Protein AF-A0AAV6B116-F1 (afdb_monomer_lite)

pLDDT: mean 94.55, std 3.62, range [82.5, 98.25]

Structure (mmCIF, N/CA/C/O backbone):
data_AF-A0AAV6B116-F1
#
_entry.id   AF-A0AAV6B116-F1
#
loop_
_atom_site.group_PDB
_atom_site.id
_atom_site.type_symbol
_atom_site.label_atom_id
_atom_site.label_alt_id
_atom_site.label_comp_id
_atom_site.label_asym_id
_atom_site.label_entity_id
_atom_site.label_seq_id
_atom_site.pdbx_PDB_ins_code
_atom_site.Cartn_x
_atom_site.Cartn_y
_atom_site.Cartn_z
_atom_site.occupancy
_atom_site.B_iso_or_equiv
_atom_site.auth_seq_id
_atom_site.auth_comp_id
_atom_site.auth_asym_id
_atom_site.auth_atom_id
_atom_site.pdbx_PDB_model_num
ATOM 1 N N . ILE A 1 1 ? 4.256 -8.480 2.439 1.00 85.44 1 ILE A N 1
ATOM 2 C CA . ILE A 1 1 ? 4.294 -7.004 2.560 1.00 85.44 1 ILE A CA 1
ATOM 3 C C . ILE A 1 1 ? 5.005 -6.660 3.863 1.00 85.44 1 ILE A C 1
ATOM 5 O O . ILE A 1 1 ? 4.806 -7.384 4.832 1.00 85.44 1 ILE A O 1
ATOM 9 N N . GLY A 1 2 ? 5.866 -5.646 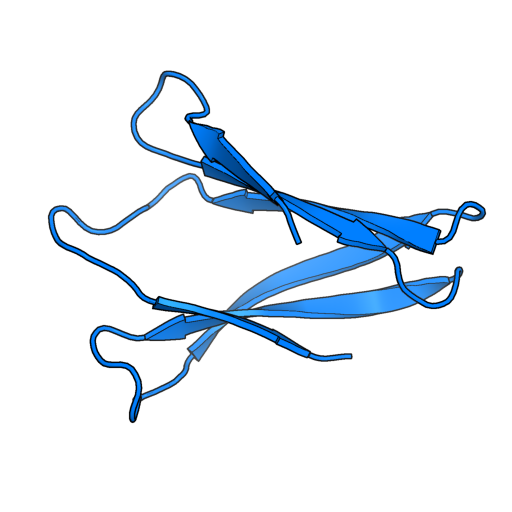3.870 1.00 94.00 2 GLY A N 1
ATOM 10 C CA . GLY A 1 2 ? 6.564 -5.148 5.058 1.00 94.00 2 GLY A CA 1
ATOM 11 C C . GLY A 1 2 ? 6.217 -3.683 5.309 1.00 94.00 2 GLY A C 1
ATOM 12 O O . GLY A 1 2 ? 5.940 -2.956 4.354 1.00 94.00 2 GLY A O 1
ATOM 13 N N . ILE A 1 3 ? 6.216 -3.273 6.578 1.00 94.00 3 ILE A N 1
ATOM 14 C CA . ILE A 1 3 ? 5.971 -1.891 7.002 1.00 94.00 3 ILE A CA 1
ATOM 15 C C . ILE A 1 3 ? 7.065 -1.442 7.969 1.00 94.00 3 ILE A C 1
ATOM 17 O O . ILE A 1 3 ? 7.415 -2.166 8.899 1.00 94.00 3 ILE A O 1
ATOM 21 N N . GLU A 1 4 ? 7.595 -0.248 7.741 1.00 96.12 4 GLU A N 1
ATOM 22 C CA . GLU A 1 4 ? 8.660 0.359 8.536 1.00 96.12 4 GLU A CA 1
ATOM 23 C C . GLU A 1 4 ? 8.338 1.839 8.771 1.00 96.12 4 GLU A C 1
ATOM 25 O O . GLU A 1 4 ? 7.708 2.475 7.928 1.00 96.12 4 GLU A O 1
ATOM 30 N N . ARG A 1 5 ? 8.726 2.394 9.925 1.00 93.31 5 ARG A N 1
ATOM 31 C CA . ARG A 1 5 ? 8.553 3.828 10.211 1.00 93.31 5 ARG A CA 1
ATOM 32 C C . ARG A 1 5 ? 9.535 4.643 9.372 1.00 93.31 5 ARG A C 1
ATOM 34 O O . ARG A 1 5 ? 10.690 4.255 9.255 1.00 93.31 5 ARG A O 1
ATOM 41 N N . ASP A 1 6 ? 9.106 5.796 8.869 1.00 94.00 6 ASP A N 1
ATOM 42 C CA . ASP A 1 6 ? 9.981 6.690 8.093 1.00 94.00 6 ASP A CA 1
ATOM 43 C C . ASP A 1 6 ? 10.811 7.668 8.952 1.00 94.00 6 ASP A C 1
ATOM 45 O O . ASP A 1 6 ? 11.649 8.398 8.432 1.00 94.00 6 ASP A O 1
ATOM 49 N N . GLY A 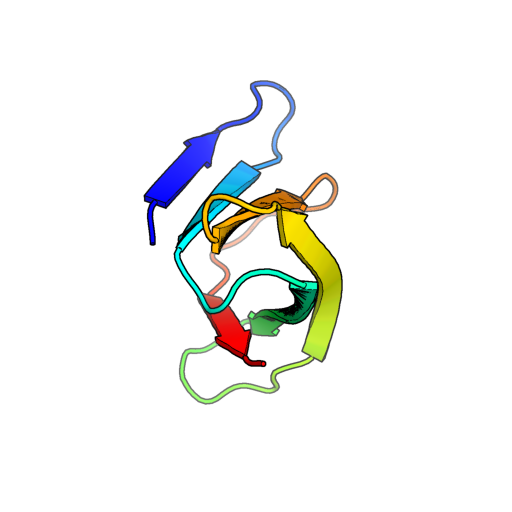1 7 ? 10.573 7.696 10.269 1.00 93.06 7 GLY A N 1
ATOM 50 C CA . GLY A 1 7 ? 11.226 8.603 11.220 1.00 93.06 7 GLY A CA 1
ATOM 51 C C . GLY A 1 7 ? 10.533 9.960 11.414 1.00 93.06 7 GLY A C 1
ATOM 52 O O . GLY A 1 7 ? 10.828 10.637 12.394 1.00 93.06 7 GLY A O 1
ATOM 53 N N . ASN A 1 8 ? 9.563 10.316 10.566 1.00 92.62 8 ASN A N 1
ATOM 54 C CA . ASN A 1 8 ? 8.855 11.605 10.560 1.00 92.62 8 ASN A CA 1
ATOM 55 C C . ASN A 1 8 ? 7.345 11.474 10.835 1.00 92.62 8 ASN A C 1
ATOM 57 O O . ASN A 1 8 ? 6.589 12.426 10.655 1.00 92.62 8 ASN A O 1
ATOM 61 N N . GLY A 1 9 ? 6.901 10.301 11.291 1.00 88.69 9 GLY A N 1
ATOM 62 C CA . GLY A 1 9 ? 5.490 10.007 11.572 1.00 88.69 9 GLY A CA 1
ATOM 63 C C . GLY A 1 9 ? 4.760 9.297 10.430 1.00 88.69 9 GLY A C 1
ATOM 64 O O . GLY A 1 9 ? 3.592 8.948 10.586 1.00 88.69 9 GLY A O 1
ATOM 65 N N . GLY A 1 10 ? 5.452 9.033 9.325 1.00 91.81 10 GLY A N 1
ATOM 66 C CA . GLY A 1 10 ? 4.994 8.242 8.197 1.00 91.81 10 GLY A CA 1
ATOM 67 C C . GLY A 1 10 ? 5.524 6.805 8.196 1.00 91.81 10 GLY A C 1
ATOM 68 O O . GLY A 1 10 ? 6.105 6.310 9.173 1.00 91.81 10 GLY A O 1
ATOM 69 N N . TYR A 1 11 ? 5.309 6.119 7.072 1.00 93.50 11 TYR A N 1
ATOM 70 C CA . TYR A 1 11 ? 5.690 4.720 6.881 1.00 93.50 11 TYR A CA 1
ATOM 71 C C . TYR A 1 11 ? 6.211 4.439 5.469 1.00 93.50 11 TYR A C 1
ATOM 73 O O . TYR A 1 11 ? 5.642 4.902 4.481 1.00 93.50 11 TYR A O 1
ATOM 81 N N . PHE A 1 12 ? 7.226 3.581 5.378 1.00 95.75 12 PHE A N 1
ATOM 82 C CA . PHE A 1 12 ? 7.584 2.878 4.149 1.00 95.75 12 PHE A CA 1
ATOM 83 C C . PHE A 1 12 ? 6.862 1.536 4.106 1.00 95.75 12 PHE A C 1
ATOM 85 O O . PHE A 1 12 ? 6.944 0.739 5.044 1.00 95.75 12 PHE A O 1
ATOM 92 N N . ILE A 1 13 ? 6.150 1.278 3.012 1.00 96.12 13 ILE A N 1
ATOM 93 C CA . ILE A 1 13 ? 5.383 0.048 2.812 1.00 96.12 13 ILE A CA 1
ATOM 94 C C . ILE A 1 13 ? 5.893 -0.628 1.547 1.00 96.12 13 ILE A C 1
ATOM 96 O O . ILE A 1 13 ? 5.785 -0.080 0.452 1.00 96.12 13 ILE A O 1
ATOM 100 N N . ARG A 1 14 ? 6.456 -1.828 1.701 1.00 96.81 14 ARG A N 1
ATOM 101 C CA . ARG A 1 14 ? 7.158 -2.554 0.634 1.00 96.81 14 ARG A CA 1
ATOM 102 C C . ARG A 1 14 ? 6.513 -3.898 0.341 1.00 96.81 14 ARG A C 1
ATOM 104 O O . ARG A 1 14 ? 6.096 -4.624 1.251 1.00 96.81 14 ARG A O 1
ATOM 111 N N . GLY A 1 15 ? 6.487 -4.279 -0.926 1.00 96.25 15 GLY A N 1
ATOM 112 C CA . GLY A 1 15 ? 6.019 -5.590 -1.354 1.00 96.25 15 GLY A CA 1
ATOM 113 C C . GLY A 1 15 ? 6.607 -6.015 -2.691 1.00 96.25 15 GLY A C 1
ATOM 114 O O . GLY A 1 15 ? 7.350 -5.272 -3.324 1.00 96.25 15 GLY A O 1
ATOM 115 N N . HIS A 1 16 ? 6.270 -7.238 -3.093 1.00 97.75 16 HIS A N 1
ATOM 116 C CA . HIS A 1 16 ? 6.634 -7.793 -4.391 1.00 97.75 16 HIS A CA 1
ATOM 117 C C . HIS A 1 16 ? 5.372 -8.131 -5.178 1.00 97.75 16 HIS A C 1
ATOM 119 O O . HIS A 1 16 ? 4.409 -8.657 -4.616 1.00 97.75 16 HIS A O 1
ATOM 125 N N . GLY A 1 17 ? 5.403 -7.831 -6.470 1.00 96.44 17 GLY A N 1
ATOM 126 C CA . GLY A 1 17 ? 4.364 -8.127 -7.443 1.00 96.44 17 GLY A CA 1
ATOM 127 C C . GLY A 1 17 ? 4.965 -8.378 -8.825 1.00 96.44 17 GLY A C 1
ATOM 128 O O . GLY A 1 17 ? 6.166 -8.603 -8.969 1.00 96.44 17 GLY A O 1
ATOM 129 N N . SER A 1 18 ? 4.129 -8.345 -9.853 1.00 98.12 18 SER A N 1
ATOM 130 C CA . SER A 1 18 ? 4.551 -8.441 -11.244 1.00 98.12 18 SER A CA 1
ATOM 131 C C . SER A 1 18 ? 5.263 -7.157 -11.677 1.00 98.12 18 SER A C 1
ATOM 133 O O . SER A 1 18 ? 4.749 -6.052 -11.511 1.00 98.12 18 SER A O 1
ATOM 135 N N . ALA A 1 19 ? 6.454 -7.305 -12.255 1.00 98.25 19 ALA A N 1
ATOM 136 C CA . ALA A 1 19 ? 7.244 -6.190 -12.762 1.00 98.25 19 ALA A CA 1
ATOM 137 C C . ALA A 1 19 ? 6.475 -5.363 -13.804 1.00 98.25 19 ALA A C 1
ATOM 139 O O . ALA A 1 19 ? 5.808 -5.920 -14.675 1.00 98.25 19 ALA A O 1
ATOM 140 N N . GLY A 1 20 ? 6.584 -4.034 -13.725 1.00 97.94 20 GLY A N 1
ATOM 141 C CA . GLY A 1 20 ? 5.927 -3.112 -14.655 1.00 97.94 20 GLY A CA 1
ATOM 142 C C . GLY A 1 20 ? 4.427 -2.906 -14.418 1.00 97.94 20 GLY A C 1
ATOM 143 O O . GLY A 1 20 ? 3.836 -2.054 -15.077 1.00 97.94 20 GLY A O 1
ATOM 144 N N . PHE A 1 21 ? 3.812 -3.621 -13.471 1.00 98.25 21 PHE A N 1
ATOM 145 C CA . PHE A 1 21 ? 2.428 -3.369 -13.076 1.00 98.25 21 PHE A CA 1
ATOM 146 C C . PHE A 1 21 ? 2.344 -2.245 -12.045 1.00 98.25 21 PHE A C 1
ATOM 148 O O . PHE A 1 21 ? 3.222 -2.081 -11.192 1.00 98.25 21 PHE A O 1
ATOM 155 N N . THR A 1 22 ? 1.269 -1.468 -12.131 1.00 98.19 22 THR A N 1
ATOM 156 C CA . THR A 1 22 ? 0.928 -0.459 -11.132 1.00 98.19 22 THR A CA 1
ATOM 157 C C . THR A 1 22 ? 0.221 -1.121 -9.962 1.00 98.19 22 THR A C 1
ATOM 159 O O . THR A 1 22 ? -0.601 -2.007 -10.144 1.00 98.19 22 THR A O 1
ATOM 162 N N . TYR A 1 23 ? 0.568 -0.679 -8.762 1.00 98.00 23 TYR A N 1
ATOM 163 C CA . TYR A 1 23 ? -0.034 -1.089 -7.509 1.00 98.00 23 TYR A CA 1
ATOM 164 C C . TYR A 1 23 ? -0.556 0.141 -6.779 1.00 98.00 23 TYR A C 1
ATOM 166 O O . TYR A 1 23 ? 0.039 1.222 -6.829 1.00 98.00 23 TYR A O 1
ATOM 174 N N . GLN A 1 24 ? -1.660 -0.034 -6.066 1.00 97.56 24 GLN A N 1
ATOM 175 C CA . GLN A 1 24 ? -2.305 0.987 -5.259 1.00 97.56 24 GLN A CA 1
ATOM 176 C C . GLN A 1 24 ? -2.225 0.594 -3.789 1.00 97.56 24 GLN A C 1
ATOM 178 O O . GLN A 1 24 ? -2.642 -0.501 -3.409 1.00 97.56 24 GLN A O 1
ATOM 183 N N . LEU A 1 25 ? -1.730 1.498 -2.950 1.00 96.12 25 LEU A N 1
ATOM 184 C CA . LEU A 1 25 ? -1.902 1.414 -1.509 1.00 96.12 25 LEU A CA 1
ATOM 185 C C . LEU A 1 25 ? -3.258 2.023 -1.158 1.00 96.12 25 LEU A C 1
ATOM 187 O O . LEU A 1 25 ? -3.505 3.195 -1.444 1.00 96.12 25 LEU A O 1
ATOM 191 N N . LEU A 1 26 ? -4.122 1.248 -0.512 1.00 96.00 26 LEU A N 1
ATOM 192 C CA . LEU A 1 26 ? -5.384 1.729 0.034 1.00 96.00 26 LEU A CA 1
ATOM 193 C C . LEU A 1 26 ? -5.305 1.809 1.552 1.00 96.00 26 LEU A C 1
ATOM 195 O O . LEU A 1 26 ? -4.646 0.984 2.189 1.00 96.00 26 LEU A O 1
ATOM 199 N N . ARG A 1 27 ? -6.029 2.772 2.122 1.00 95.12 27 ARG A N 1
ATOM 200 C CA . ARG A 1 27 ? -6.115 3.011 3.563 1.00 95.12 27 ARG A CA 1
ATOM 201 C C . ARG A 1 27 ? -7.564 2.976 4.042 1.00 95.12 27 ARG A C 1
ATOM 203 O O . ARG A 1 27 ? -8.461 3.407 3.320 1.00 95.12 27 ARG A O 1
ATOM 210 N N . ALA A 1 28 ? -7.779 2.490 5.261 1.00 95.25 28 ALA A N 1
ATOM 211 C CA . ALA A 1 28 ? -9.072 2.519 5.936 1.00 95.25 28 ALA A CA 1
ATOM 212 C C . ALA A 1 28 ? -8.930 2.733 7.456 1.00 95.25 28 ALA A C 1
ATOM 214 O O . ALA A 1 28 ? -7.926 2.316 8.038 1.00 95.25 28 ALA A O 1
ATOM 215 N N . PRO A 1 29 ? -9.939 3.327 8.123 1.00 93.56 29 PRO A N 1
ATOM 216 C CA . PRO A 1 29 ? -9.980 3.431 9.585 1.00 93.56 29 PRO A CA 1
ATOM 217 C C . PRO A 1 29 ? -10.400 2.116 10.274 1.00 93.56 29 PRO A C 1
ATOM 219 O O . PRO A 1 29 ? -10.174 1.944 11.466 1.00 93.56 29 PRO A O 1
ATOM 222 N N . SER A 1 30 ? -11.003 1.180 9.532 1.00 93.75 30 SER A N 1
ATOM 223 C CA . SER A 1 30 ? -11.417 -0.155 9.987 1.00 93.75 30 SER A CA 1
ATOM 224 C C . SER A 1 30 ? -11.055 -1.203 8.932 1.00 93.75 30 SER A C 1
ATOM 226 O O . SER A 1 30 ? -11.007 -0.892 7.741 1.00 93.75 30 SER A O 1
ATOM 228 N N . VAL A 1 31 ? -10.876 -2.463 9.340 1.00 93.25 31 VAL A N 1
ATOM 229 C CA . VAL A 1 31 ? -10.665 -3.604 8.427 1.00 93.25 31 VAL A CA 1
ATOM 230 C C . VAL A 1 31 ? -11.780 -3.751 7.385 1.00 93.25 31 VAL A C 1
ATOM 232 O O . VAL A 1 31 ? -11.537 -4.209 6.270 1.00 93.25 31 VAL A O 1
ATOM 235 N N . THR A 1 32 ? -13.001 -3.327 7.721 1.00 95.88 32 THR A N 1
ATOM 236 C CA . THR A 1 32 ? -14.164 -3.364 6.821 1.00 95.88 32 THR A CA 1
ATOM 237 C C . THR A 1 32 ? -14.242 -2.163 5.875 1.00 95.88 32 THR A C 1
ATOM 239 O O . THR A 1 32 ? -15.104 -2.141 5.002 1.00 95.88 32 THR A O 1
ATOM 242 N N . GLY A 1 33 ? -13.356 -1.171 6.011 1.00 94.56 33 GLY A N 1
ATOM 243 C CA . GLY A 1 33 ? -13.382 0.068 5.236 1.00 94.56 33 GLY A CA 1
ATOM 244 C C . GLY A 1 33 ? -13.983 1.266 5.995 1.00 94.56 33 GLY A C 1
ATOM 245 O O . GLY A 1 33 ? -14.123 1.215 7.218 1.00 94.56 33 GLY A O 1
ATOM 246 N N . PRO A 1 34 ? -14.330 2.358 5.290 1.00 95.44 34 PRO A N 1
ATOM 247 C CA . PRO A 1 34 ? -14.197 2.527 3.842 1.00 95.44 34 PRO A CA 1
ATOM 248 C C . PRO A 1 34 ? -12.726 2.543 3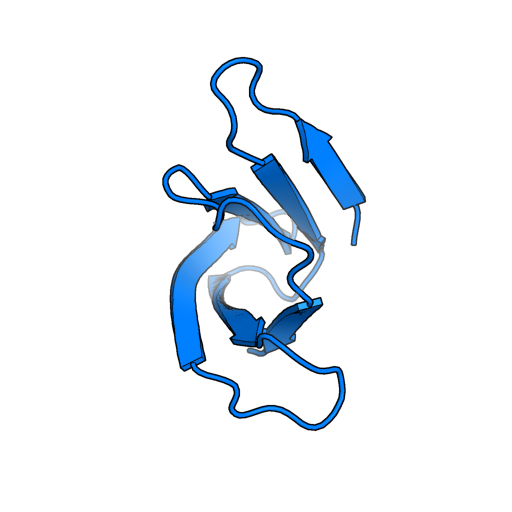.411 1.00 95.44 34 PRO A C 1
ATOM 250 O O . PRO A 1 34 ? -11.880 3.110 4.096 1.00 95.44 34 PRO A O 1
ATOM 253 N N . TRP A 1 35 ? -12.431 1.894 2.284 1.00 97.00 35 TRP A N 1
ATOM 254 C CA . TRP A 1 35 ? -11.091 1.852 1.700 1.00 97.00 35 TRP A CA 1
ATOM 255 C C . TRP A 1 35 ? -10.948 2.946 0.651 1.00 97.00 35 TRP A C 1
ATOM 257 O O . TRP A 1 35 ? -11.731 2.985 -0.296 1.00 97.00 35 TRP A O 1
ATOM 267 N N . THR A 1 36 ? -9.933 3.793 0.785 1.00 95.31 36 THR A N 1
ATOM 268 C CA . THR A 1 36 ? -9.613 4.831 -0.200 1.00 95.31 36 THR A CA 1
ATOM 269 C C . THR A 1 36 ? -8.211 4.635 -0.748 1.00 95.31 36 THR A C 1
ATOM 271 O O . THR A 1 36 ? -7.307 4.217 -0.022 1.00 95.31 36 THR A O 1
ATOM 274 N N . THR A 1 37 ? -8.023 4.919 -2.038 1.00 95.44 37 THR A N 1
ATOM 275 C CA . THR A 1 37 ? -6.691 4.936 -2.647 1.00 95.44 37 THR A CA 1
ATOM 276 C C . THR A 1 37 ? -5.886 6.077 -2.054 1.00 95.44 37 THR A C 1
ATOM 278 O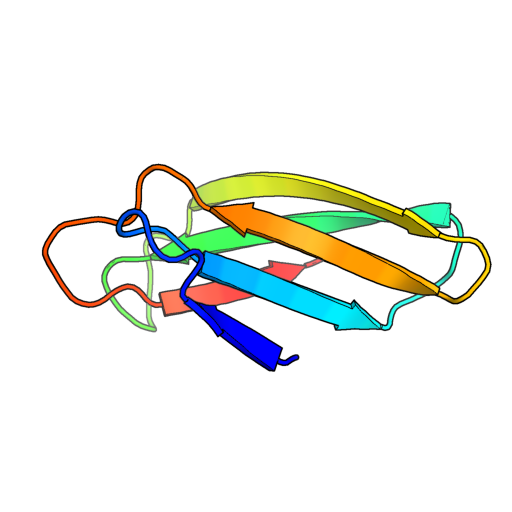 O . THR A 1 37 ? -6.351 7.212 -1.987 1.00 95.44 37 THR A O 1
ATOM 281 N N . ASN A 1 38 ? -4.686 5.744 -1.607 1.00 93.12 38 ASN A N 1
ATOM 282 C CA . ASN A 1 38 ? -3.807 6.640 -0.886 1.00 93.12 38 ASN A CA 1
ATOM 283 C C . ASN A 1 38 ? -2.635 7.078 -1.771 1.00 93.12 38 ASN A C 1
ATOM 285 O O . ASN A 1 38 ? -2.430 8.264 -1.997 1.00 93.12 38 ASN A O 1
ATOM 289 N N . VAL A 1 39 ? -1.918 6.109 -2.345 1.00 93.94 39 VAL A N 1
ATOM 290 C CA . VAL A 1 39 ? -0.788 6.343 -3.255 1.00 93.94 39 VAL A CA 1
ATOM 291 C C . VAL A 1 39 ? -0.659 5.187 -4.248 1.00 93.94 39 VAL A C 1
ATOM 293 O O . VAL A 1 39 ? -1.085 4.065 -3.966 1.00 93.94 39 VAL A O 1
ATOM 296 N N . THR A 1 40 ? -0.085 5.456 -5.420 1.00 96.44 40 THR A N 1
ATOM 297 C CA . THR A 1 40 ? 0.155 4.470 -6.480 1.00 96.44 40 THR A CA 1
ATOM 298 C C . THR A 1 40 ? 1.627 4.430 -6.870 1.00 96.44 40 THR A C 1
ATOM 300 O O . THR A 1 40 ? 2.245 5.482 -7.001 1.00 96.44 40 THR A O 1
ATOM 303 N N . THR A 1 41 ? 2.158 3.235 -7.119 1.00 97.31 41 THR A N 1
ATOM 304 C CA . THR A 1 41 ? 3.548 3.000 -7.539 1.00 97.31 41 THR A CA 1
ATOM 305 C C . THR A 1 41 ? 3.569 1.903 -8.593 1.00 97.31 41 THR A C 1
ATOM 307 O O . THR A 1 41 ? 2.833 0.925 -8.485 1.00 97.31 41 THR A O 1
ATOM 310 N N . THR A 1 42 ? 4.447 2.022 -9.586 1.00 98.12 42 THR A N 1
ATOM 311 C CA . THR A 1 42 ? 4.739 0.930 -10.522 1.00 98.12 42 THR A CA 1
ATOM 312 C C . THR A 1 42 ? 5.891 0.085 -9.996 1.00 98.12 42 THR A C 1
ATOM 314 O O . THR A 1 42 ? 6.930 0.619 -9.606 1.00 98.12 42 THR A O 1
ATOM 317 N N . ALA A 1 43 ? 5.709 -1.236 -9.980 1.00 98.19 43 ALA A N 1
ATOM 318 C CA . ALA A 1 43 ? 6.747 -2.161 -9.554 1.00 98.19 43 ALA A CA 1
ATOM 319 C C . ALA A 1 43 ? 7.948 -2.119 -10.508 1.00 98.19 43 ALA A C 1
ATOM 321 O O . ALA A 1 43 ? 7.797 -2.112 -11.734 1.00 98.19 43 ALA A O 1
ATOM 322 N N . LEU A 1 44 ? 9.147 -2.139 -9.929 1.00 98.25 44 LEU A N 1
ATOM 323 C CA . LEU A 1 44 ? 10.411 -2.211 -10.656 1.00 98.25 44 LEU A CA 1
ATOM 324 C C . LEU A 1 44 ? 10.518 -3.518 -11.458 1.00 98.25 44 LEU A C 1
ATOM 326 O O . LEU A 1 44 ? 9.723 -4.443 -11.293 1.00 98.25 44 LEU A O 1
ATOM 330 N N . SER A 1 45 ? 11.558 -3.640 -12.287 1.00 98.06 45 SER A N 1
ATOM 331 C CA . SER A 1 45 ? 11.853 -4.873 -13.038 1.00 98.06 45 SER A CA 1
ATOM 332 C C . SER A 1 45 ? 12.045 -6.108 -12.146 1.00 98.06 45 SER A C 1
ATOM 334 O O . SER A 1 45 ? 11.805 -7.227 -12.586 1.00 98.06 45 SER A O 1
ATOM 336 N N . SER A 1 46 ? 12.427 -5.915 -10.880 1.00 97.69 46 SER A N 1
ATOM 337 C CA . SER A 1 46 ? 12.513 -6.964 -9.855 1.00 97.69 46 SER A CA 1
ATOM 338 C C . SER A 1 46 ? 11.158 -7.368 -9.255 1.00 97.69 46 SER A C 1
ATOM 340 O O . SER A 1 46 ? 11.102 -8.235 -8.384 1.00 97.69 46 SER A O 1
ATOM 342 N N . GLY A 1 47 ? 10.073 -6.699 -9.645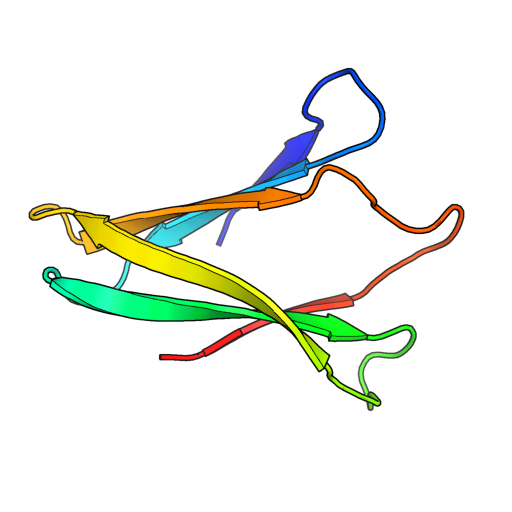 1.00 97.81 47 GLY A N 1
ATOM 343 C CA . GLY A 1 47 ? 8.762 -6.818 -9.014 1.00 97.81 47 GLY A CA 1
ATOM 344 C C . GLY A 1 47 ? 8.644 -6.080 -7.678 1.00 97.81 47 GLY A C 1
ATOM 345 O O . GLY A 1 47 ? 7.566 -6.078 -7.089 1.00 97.81 47 GLY A O 1
ATOM 346 N N . LEU A 1 48 ? 9.718 -5.454 -7.182 1.00 97.81 48 LEU A N 1
ATOM 347 C CA . LEU A 1 48 ? 9.682 -4.664 -5.952 1.00 97.81 48 LEU A CA 1
ATOM 348 C C . LEU A 1 48 ? 8.867 -3.384 -6.168 1.00 97.81 48 LEU A C 1
ATOM 350 O O . LEU A 1 48 ? 9.124 -2.633 -7.109 1.00 97.81 48 LEU A O 1
ATOM 354 N N . PHE A 1 49 ? 7.940 -3.109 -5.257 1.00 97.88 49 PHE A N 1
ATOM 355 C CA . PHE A 1 49 ? 7.274 -1.817 -5.139 1.00 97.88 49 PHE A CA 1
ATOM 356 C C . PHE A 1 49 ? 7.405 -1.277 -3.713 1.00 97.88 49 PHE A C 1
ATOM 358 O O . PHE A 1 49 ? 7.404 -2.029 -2.733 1.00 97.88 49 PHE A O 1
ATOM 365 N N . GLU A 1 50 ? 7.490 0.045 -3.610 1.00 97.62 50 GLU A N 1
ATOM 366 C CA . GLU A 1 50 ? 7.535 0.782 -2.354 1.00 97.62 50 GLU A CA 1
ATOM 367 C C . GLU A 1 50 ? 6.553 1.955 -2.412 1.00 97.62 50 GLU A C 1
ATOM 369 O O . GLU A 1 50 ? 6.440 2.657 -3.421 1.00 97.62 50 GLU A O 1
ATOM 374 N N . PHE A 1 51 ? 5.842 2.153 -1.311 1.00 96.81 51 PHE A N 1
ATOM 375 C CA . PHE A 1 51 ? 5.020 3.322 -1.055 1.00 96.81 51 PHE A CA 1
ATOM 376 C C . PHE A 1 51 ? 5.606 4.094 0.123 1.00 96.81 51 PHE A C 1
ATOM 378 O O . PHE A 1 51 ? 5.983 3.487 1.130 1.00 96.81 51 PHE A O 1
ATOM 385 N N . HIS A 1 52 ? 5.619 5.421 0.018 1.00 95.06 52 HIS A N 1
ATOM 386 C CA . HIS A 1 52 ? 5.930 6.312 1.132 1.00 95.06 52 HIS A CA 1
ATOM 387 C C . HIS A 1 52 ? 4.651 7.015 1.583 1.00 95.06 52 HIS A C 1
ATOM 389 O O . HIS A 1 52 ? 4.115 7.867 0.879 1.00 95.06 52 HIS A O 1
ATOM 395 N N . GLU A 1 53 ? 4.144 6.619 2.748 1.00 90.56 53 GLU A N 1
ATOM 396 C CA . GLU A 1 53 ? 3.037 7.296 3.413 1.00 90.56 53 GLU A CA 1
ATOM 397 C C . GLU A 1 53 ? 3.584 8.414 4.296 1.00 90.56 53 GLU A C 1
ATOM 399 O O . GLU A 1 53 ? 4.207 8.126 5.313 1.00 90.56 53 GLU A O 1
ATOM 404 N N . THR A 1 54 ? 3.318 9.670 3.945 1.00 92.31 54 THR A N 1
ATOM 405 C CA . THR A 1 54 ? 3.819 10.845 4.680 1.00 92.31 54 THR A CA 1
ATOM 406 C C . THR A 1 54 ? 2.788 11.488 5.605 1.00 92.31 54 THR A C 1
ATOM 408 O O . THR A 1 54 ? 3.155 12.300 6.447 1.00 92.31 54 THR A O 1
ATOM 411 N N . ASN A 1 55 ? 1.507 11.132 5.479 1.00 87.81 55 ASN A N 1
ATOM 412 C CA . ASN A 1 55 ? 0.385 11.766 6.173 1.00 87.81 55 ASN A CA 1
ATOM 413 C C . ASN A 1 55 ? -0.452 10.723 6.928 1.00 87.81 55 ASN A C 1
ATOM 415 O O . ASN A 1 55 ? -1.685 10.681 6.821 1.00 87.81 55 ASN A O 1
ATOM 419 N N . ALA A 1 56 ? 0.223 9.843 7.674 1.00 86.06 56 ALA A N 1
ATOM 420 C CA . ALA A 1 56 ? -0.461 8.828 8.456 1.00 86.06 56 ALA A CA 1
ATOM 421 C C . ALA A 1 56 ? -1.386 9.500 9.491 1.00 86.06 56 ALA A C 1
ATOM 423 O O . ALA A 1 56 ? -0.985 10.469 10.142 1.00 86.06 56 ALA A O 1
ATOM 424 N N . PRO A 1 57 ? -2.630 9.019 9.661 1.00 85.62 57 PRO A N 1
ATOM 425 C CA . PRO A 1 57 ? -3.541 9.606 10.632 1.00 85.62 57 PRO A CA 1
ATOM 426 C C . PRO A 1 57 ? -3.007 9.418 12.065 1.00 85.62 57 PRO A C 1
ATOM 428 O O . PRO A 1 57 ? -2.304 8.446 12.337 1.00 85.62 57 PRO A O 1
ATOM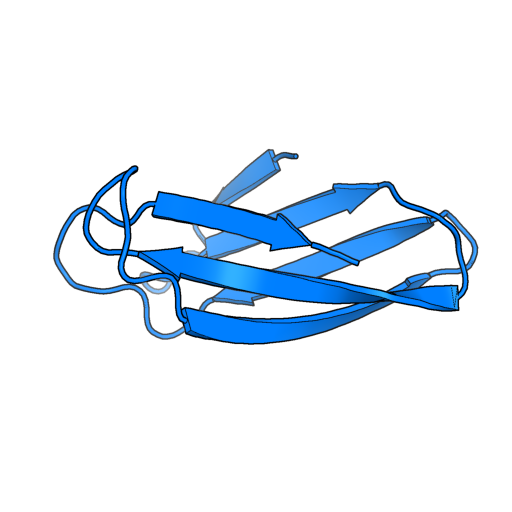 431 N N . PRO A 1 58 ? -3.393 10.286 13.018 1.00 82.50 58 PRO A N 1
ATOM 432 C CA . PRO A 1 58 ? -2.956 10.205 14.418 1.00 82.50 58 PRO A CA 1
ATOM 433 C C . PRO A 1 58 ? -3.468 8.963 15.182 1.00 82.50 58 PRO A C 1
ATOM 435 O O . PRO A 1 58 ? -3.155 8.795 16.358 1.00 82.50 58 PRO A O 1
ATOM 438 N N . GLY A 1 59 ? -4.246 8.091 14.535 1.00 85.56 59 GLY A N 1
ATOM 439 C CA . GLY A 1 59 ? -4.764 6.839 15.085 1.00 85.56 59 GLY A CA 1
ATOM 440 C C . GLY A 1 59 ? -4.380 5.618 14.240 1.00 85.56 59 GLY A C 1
ATOM 441 O O . GLY A 1 59 ? -3.682 5.748 13.232 1.00 85.56 59 GLY A O 1
ATOM 442 N N . PRO A 1 60 ? -4.834 4.414 14.626 1.00 88.88 60 PRO A N 1
ATOM 443 C CA . PRO A 1 60 ? -4.585 3.217 13.839 1.00 88.88 60 PRO A CA 1
ATOM 444 C C . PRO A 1 60 ? -5.213 3.343 12.447 1.00 88.88 60 PRO A C 1
ATOM 446 O O . PRO A 1 60 ? -6.315 3.865 12.279 1.00 88.88 60 PRO A O 1
ATOM 449 N N . ALA A 1 61 ? -4.505 2.822 11.453 1.00 92.69 61 ALA A N 1
ATOM 450 C CA . ALA A 1 61 ? -4.981 2.713 10.087 1.00 92.69 61 ALA A CA 1
ATOM 451 C C . ALA A 1 61 ? -4.680 1.316 9.554 1.00 92.69 61 ALA A C 1
ATOM 453 O O . ALA A 1 61 ? -3.660 0.709 9.889 1.00 92.69 61 ALA A O 1
ATOM 454 N N . PHE A 1 62 ? -5.566 0.829 8.698 1.00 93.75 62 PHE A N 1
ATOM 455 C CA . PHE A 1 62 ? -5.389 -0.416 7.973 1.00 93.75 62 PHE A CA 1
ATOM 456 C C . PHE A 1 62 ? -4.935 -0.107 6.558 1.00 93.75 62 PHE A C 1
ATOM 458 O O . PHE A 1 62 ? -5.443 0.820 5.926 1.00 93.75 62 PHE A O 1
ATOM 465 N N . TYR A 1 63 ? -3.997 -0.908 6.065 1.00 94.50 63 TYR A N 1
ATOM 466 C CA . TYR A 1 63 ? -3.441 -0.782 4.727 1.00 94.50 63 TYR A CA 1
ATOM 467 C C . TYR A 1 63 ? -3.664 -2.071 3.945 1.00 94.50 63 TYR A C 1
ATOM 469 O O . TYR A 1 63 ? -3.547 -3.167 4.494 1.00 94.50 63 TYR A O 1
ATOM 477 N N . ARG A 1 64 ? -3.947 -1.941 2.650 1.00 95.38 64 ARG A N 1
ATOM 478 C CA . ARG A 1 64 ? -3.927 -3.060 1.701 1.00 95.38 64 ARG A CA 1
ATOM 479 C C . ARG A 1 64 ? -3.332 -2.607 0.380 1.00 95.38 64 ARG A C 1
ATOM 481 O O . ARG A 1 64 ? -3.385 -1.425 0.056 1.00 95.38 64 ARG A O 1
ATOM 488 N N . VAL A 1 65 ? -2.809 -3.559 -0.379 1.00 96.25 65 VAL A N 1
ATOM 489 C CA . VAL A 1 65 ? -2.280 -3.307 -1.718 1.00 96.25 65 VAL A CA 1
ATOM 490 C C . VAL A 1 65 ? -3.141 -4.037 -2.736 1.00 96.25 65 VAL A C 1
ATOM 492 O O . VAL A 1 65 ? -3.456 -5.210 -2.541 1.00 96.25 65 VAL A O 1
ATOM 495 N N . THR A 1 66 ? -3.522 -3.340 -3.801 1.00 96.00 66 THR A N 1
ATOM 496 C CA . THR A 1 66 ? -4.187 -3.921 -4.975 1.00 96.00 66 THR A CA 1
ATOM 497 C C . THR A 1 66 ? -3.383 -3.601 -6.225 1.00 96.00 66 THR A C 1
ATOM 499 O O . THR A 1 66 ? -2.623 -2.635 -6.232 1.00 96.00 66 THR A O 1
ATOM 502 N N . GLN A 1 67 ? -3.530 -4.427 -7.254 1.00 94.25 67 GLN A N 1
ATOM 503 C CA . GLN A 1 67 ? -2.988 -4.179 -8.587 1.00 94.25 67 GLN A CA 1
ATOM 504 C C . GLN A 1 67 ? -4.007 -3.390 -9.407 1.00 94.25 67 GLN A C 1
ATOM 506 O O . GLN A 1 67 ? -5.197 -3.775 -9.336 1.00 94.25 67 GLN A O 1
#

Radius of gyration: 11.84 Å; chains: 1; bounding box: 27×20×30 Å

Sequence (67 aa):
IGIERDGNGGYFIRGHGSAGFTYQLLRAPSVTGPWTTNVTTTALSSGLFEFHETNAPPGPAFYRVTQ

Secondary structure (DSSP, 8-state):
-EEEE-SSS-EEEEEE--TT-EEEEEEESSTT---EEEEEEEPPTTSEEEEEE----SS--EEEEE-

Foldseek 3Di:
DDWDDPVQRKIKDKDFDAAQDKKFKWKAPDPVGPTDTDDIFGAHNRRMDIDIGNCDDPDDMDIDMDD